Protein AF-A0AA41MVR1-F1 (afdb_monomer)

Foldseek 3Di:
DVVLLVVLVPDDADPPGDDLVVVVVVLVVVLVVVLVVCLVVDDDDPVVSVVVSVVSSVVSVVSCVVSSVVVVVVVVVVVCPDPPDPDD

pLDDT: mean 87.32, std 12.31, range [48.69, 96.38]

Nearest PDB structures (foldseek):
  3ia3-assembly1_A  TM=9.833E-01  e=4.469E-08  Homo sapiens
  1z8u-assembly2_C  TM=9.633E-01  e=9.102E-08  Homo sapiens
  1w09-assembly1_A  TM=8.455E-01  e=7.998E-08  Homo sapiens
  1w0b-assembly1_A  TM=7.574E-01  e=7.027E-08  Homo sapiens
  1xzy-assembly1_A  TM=8.942E-01  e=2.029E-06  Homo sapiens

Structure (mmCIF, N/CA/C/O backbone):
data_AF-A0AA41MVR1-F1
#
_entry.id   AF-A0AA41MVR1-F1
#
loop_
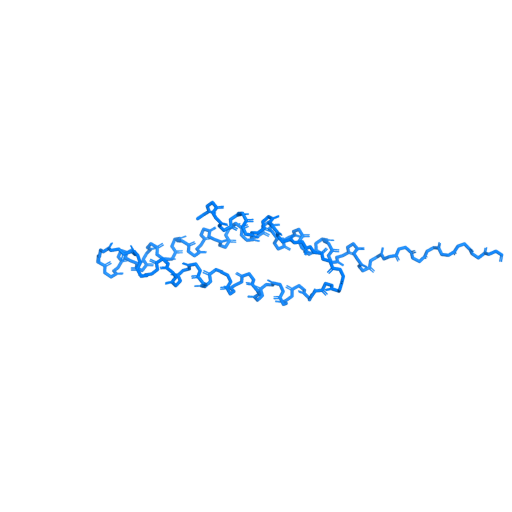_atom_site.group_PDB
_atom_site.id
_atom_site.type_symbol
_atom_site.label_atom_id
_atom_site.label_alt_id
_atom_site.label_comp_id
_atom_site.label_asym_id
_atom_site.label_entity_id
_atom_site.label_seq_id
_atom_site.pdbx_PDB_ins_code
_atom_site.Cartn_x
_atom_site.Cartn_y
_atom_site.Cartn_z
_atom_site.occupancy
_atom_site.B_iso_or_equiv
_atom_site.auth_seq_id
_atom_site.auth_comp_id
_atom_site.auth_asym_id
_atom_site.auth_atom_id
_atom_site.pdbx_PDB_model_num
ATOM 1 N N . MET A 1 1 ? -2.673 -7.473 5.879 1.00 79.75 1 MET A N 1
ATOM 2 C CA . MET A 1 1 ? -1.215 -7.760 5.823 1.00 79.75 1 MET A CA 1
ATOM 3 C C . MET A 1 1 ? -0.822 -8.838 4.813 1.00 79.75 1 MET A C 1
ATOM 5 O O . MET A 1 1 ? -0.117 -8.517 3.864 1.00 79.75 1 MET A O 1
ATOM 9 N N . LYS A 1 2 ? -1.274 -10.096 4.955 1.00 87.69 2 LYS A N 1
ATOM 10 C CA . LYS A 1 2 ? -0.896 -11.191 4.032 1.00 87.69 2 LYS A CA 1
ATOM 11 C C . LYS A 1 2 ? -1.274 -10.912 2.571 1.00 87.69 2 LYS A C 1
ATOM 13 O O . LYS A 1 2 ? -0.451 -11.106 1.687 1.00 87.69 2 LYS A O 1
ATOM 18 N N . GLU A 1 3 ? -2.487 -10.421 2.335 1.00 89.44 3 GLU A N 1
ATOM 19 C CA . GLU A 1 3 ? -2.999 -10.110 0.991 1.00 89.44 3 GLU A CA 1
ATOM 20 C C . GLU A 1 3 ? -2.227 -8.972 0.323 1.00 89.44 3 GLU A C 1
ATOM 22 O O . GLU A 1 3 ? -1.858 -9.092 -0.838 1.00 89.44 3 GLU A O 1
ATOM 27 N N . PHE A 1 4 ? -1.894 -7.917 1.075 1.00 90.62 4 PHE A N 1
ATOM 28 C CA . PHE A 1 4 ? -1.075 -6.816 0.567 1.00 90.62 4 PHE A CA 1
ATOM 29 C C . PHE A 1 4 ? 0.316 -7.305 0.148 1.00 90.62 4 PHE A C 1
ATOM 31 O O . PHE A 1 4 ? 0.796 -6.977 -0.929 1.00 90.62 4 PHE A O 1
ATOM 38 N N . ASN A 1 5 ? 0.943 -8.178 0.942 1.00 89.06 5 ASN A N 1
ATOM 39 C CA . ASN A 1 5 ? 2.216 -8.782 0.555 1.00 89.06 5 ASN A CA 1
ATOM 40 C C . ASN A 1 5 ? 2.089 -9.664 -0.705 1.00 89.06 5 ASN A C 1
ATOM 42 O O . ASN A 1 5 ? 2.996 -9.700 -1.531 1.00 89.06 5 ASN A O 1
ATOM 46 N N . VAL A 1 6 ? 0.970 -10.374 -0.883 1.00 92.19 6 VAL A N 1
ATOM 47 C CA . VAL A 1 6 ? 0.699 -11.127 -2.121 1.00 92.19 6 VAL A CA 1
ATOM 48 C C . VAL A 1 6 ? 0.555 -10.175 -3.313 1.00 92.19 6 VAL A C 1
ATOM 50 O O . VAL A 1 6 ? 1.201 -10.414 -4.330 1.00 92.19 6 VAL A O 1
ATOM 53 N N . LEU A 1 7 ? -0.194 -9.075 -3.168 1.00 91.62 7 LEU A N 1
ATOM 54 C CA . LEU A 1 7 ? -0.349 -8.040 -4.198 1.00 91.62 7 LEU A CA 1
ATOM 55 C C . LEU A 1 7 ? 1.007 -7.477 -4.646 1.00 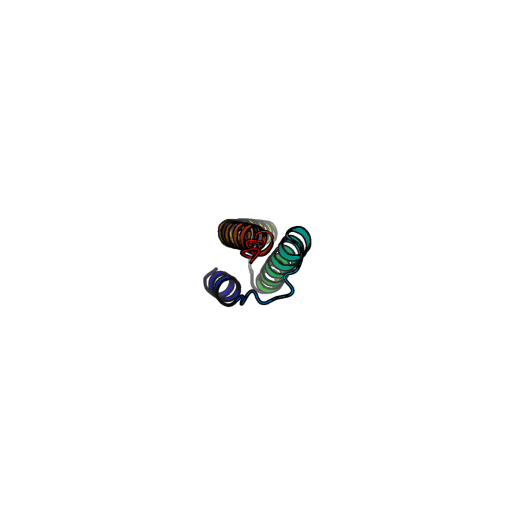91.62 7 LEU A C 1
ATOM 57 O O . LEU A 1 7 ? 1.262 -7.384 -5.846 1.00 91.62 7 LEU A O 1
ATOM 61 N N . LEU A 1 8 ? 1.888 -7.146 -3.696 1.00 91.69 8 LEU A N 1
ATOM 62 C CA . LEU A 1 8 ? 3.237 -6.651 -3.993 1.00 91.69 8 LEU A CA 1
ATOM 63 C C . LEU A 1 8 ? 4.084 -7.701 -4.732 1.00 91.69 8 LEU A C 1
ATOM 65 O O . LEU A 1 8 ? 4.793 -7.373 -5.680 1.00 91.69 8 LEU A O 1
ATOM 69 N N . ASN A 1 9 ? 4.006 -8.973 -4.333 1.00 89.31 9 ASN A N 1
ATOM 70 C CA . ASN A 1 9 ? 4.802 -10.044 -4.944 1.00 89.31 9 ASN A CA 1
ATOM 71 C C . ASN A 1 9 ? 4.299 -10.483 -6.327 1.00 89.31 9 ASN A C 1
ATOM 73 O O . ASN A 1 9 ? 5.063 -11.075 -7.086 1.00 89.31 9 ASN A O 1
ATOM 77 N N . GLN A 1 10 ? 3.039 -10.202 -6.659 1.00 90.88 10 GLN A N 1
ATOM 78 C CA . GLN A 1 10 ? 2.456 -10.497 -7.969 1.00 90.88 10 GLN A CA 1
ATOM 79 C C . GLN A 1 10 ? 2.817 -9.466 -9.042 1.00 90.88 10 GLN A C 1
ATOM 81 O O . GLN A 1 10 ? 2.548 -9.711 -10.216 1.00 90.88 10 GLN A O 1
ATOM 86 N N . GLN A 1 11 ? 3.412 -8.327 -8.672 1.00 88.88 11 GLN A N 1
ATOM 87 C CA . GLN A 1 11 ? 3.772 -7.302 -9.647 1.00 88.88 11 GLN A CA 1
ATOM 88 C C . GLN A 1 11 ? 4.845 -7.826 -10.601 1.00 88.88 11 GLN A C 1
ATOM 90 O O . GLN A 1 11 ? 5.975 -8.128 -10.206 1.00 88.88 11 GLN A O 1
ATOM 95 N N . VAL A 1 12 ? 4.470 -7.922 -11.875 1.00 84.25 12 VAL A N 1
ATOM 96 C CA . VAL A 1 12 ? 5.373 -8.281 -12.965 1.00 84.25 12 VAL A CA 1
ATOM 97 C C . VAL A 1 12 ? 5.819 -6.994 -13.643 1.00 84.25 12 VAL A C 1
ATOM 99 O O . VAL A 1 12 ? 5.017 -6.278 -14.237 1.00 84.25 12 VAL A O 1
ATOM 102 N N . PHE A 1 13 ? 7.109 -6.697 -13.542 1.00 83.12 13 PHE A N 1
ATOM 103 C CA . PHE A 1 13 ? 7.704 -5.503 -14.129 1.00 83.12 13 PHE A CA 1
ATOM 104 C C . PHE A 1 13 ? 8.186 -5.812 -15.547 1.00 83.12 13 PHE A C 1
ATOM 106 O O . PHE A 1 13 ? 9.233 -6.434 -15.722 1.00 83.12 13 PHE A O 1
ATOM 113 N N . ASN A 1 14 ? 7.411 -5.383 -16.543 1.00 76.62 14 ASN A N 1
ATOM 114 C CA . ASN A 1 14 ? 7.743 -5.509 -17.961 1.00 76.62 14 ASN A CA 1
ATOM 115 C C . ASN A 1 14 ? 8.000 -4.131 -18.578 1.00 76.62 14 ASN A C 1
ATOM 117 O O . ASN A 1 14 ? 7.495 -3.125 -18.085 1.00 76.62 14 ASN A O 1
ATOM 121 N N . ASP A 1 15 ? 8.772 -4.099 -19.661 1.00 71.94 15 ASP A N 1
ATOM 122 C CA . ASP A 1 15 ? 9.016 -2.872 -20.417 1.00 71.94 15 ASP A CA 1
ATOM 123 C C . ASP A 1 15 ? 7.743 -2.435 -21.182 1.00 71.94 15 ASP A C 1
ATOM 125 O O . ASP A 1 15 ? 7.075 -3.297 -21.766 1.00 71.94 15 ASP A O 1
ATOM 129 N N . PRO A 1 16 ? 7.384 -1.135 -21.192 1.00 76.69 16 PRO A N 1
ATOM 130 C CA . PRO A 1 16 ? 8.074 -0.020 -20.544 1.00 76.69 16 PRO A CA 1
ATOM 131 C C . PRO A 1 16 ? 7.758 0.088 -19.046 1.00 76.69 16 PRO A C 1
ATOM 133 O O . PRO A 1 16 ? 6.604 0.061 -18.619 1.00 76.69 16 PRO A O 1
ATOM 136 N N . LEU A 1 17 ? 8.807 0.270 -18.244 1.00 87.25 17 LEU A N 1
ATOM 137 C CA . LEU A 1 17 ? 8.674 0.536 -16.814 1.00 87.25 17 LEU A CA 1
ATOM 138 C C . LEU A 1 17 ? 8.262 1.996 -16.580 1.00 87.25 17 LEU A C 1
ATOM 140 O O . LEU A 1 17 ? 8.812 2.905 -17.203 1.00 87.25 17 LEU A O 1
ATOM 144 N N . ILE A 1 18 ? 7.332 2.217 -15.648 1.00 91.12 18 ILE A N 1
ATOM 145 C CA . ILE A 1 18 ? 6.982 3.563 -15.169 1.00 91.12 18 ILE A CA 1
ATOM 146 C C . ILE A 1 18 ? 8.132 4.193 -14.361 1.00 91.12 18 ILE A C 1
ATOM 148 O O . ILE A 1 18 ? 9.148 3.551 -14.080 1.00 91.12 18 ILE A O 1
ATOM 152 N N . SER A 1 19 ? 8.023 5.476 -14.013 1.00 91.69 19 SER A N 1
ATOM 153 C CA . SER A 1 19 ? 9.054 6.116 -13.193 1.00 91.69 19 SER A CA 1
ATOM 154 C C . SER A 1 19 ? 9.011 5.622 -11.736 1.00 91.69 19 SER A C 1
ATOM 156 O O . SER A 1 19 ? 8.031 5.034 -11.278 1.00 91.69 19 SER A O 1
ATOM 158 N N . GLU A 1 20 ? 10.089 5.860 -10.978 1.00 91.69 20 GLU A N 1
ATOM 159 C CA . GLU A 1 20 ? 10.108 5.571 -9.533 1.00 91.69 20 GLU A CA 1
ATOM 160 C C . GLU A 1 20 ? 8.988 6.335 -8.804 1.00 91.69 20 GLU A C 1
ATOM 162 O O . GLU A 1 20 ? 8.324 5.767 -7.942 1.00 91.69 20 GLU A O 1
ATOM 167 N N . GLU A 1 21 ? 8.750 7.592 -9.185 1.00 93.31 21 GLU A N 1
ATOM 168 C CA . GLU A 1 21 ? 7.716 8.458 -8.608 1.00 93.31 21 GLU A CA 1
ATOM 169 C C . GLU A 1 21 ? 6.299 7.943 -8.893 1.00 93.31 21 GLU A C 1
ATOM 171 O O . GLU A 1 21 ? 5.461 7.880 -7.987 1.00 93.31 21 GLU A O 1
ATOM 176 N N . ASP A 1 22 ? 6.051 7.482 -10.120 1.00 94.06 22 ASP A N 1
ATOM 177 C CA . ASP A 1 22 ? 4.761 6.893 -10.485 1.00 94.06 22 ASP A CA 1
ATOM 178 C C . ASP A 1 22 ? 4.507 5.607 -9.690 1.00 94.06 22 ASP A C 1
ATOM 180 O O . ASP A 1 22 ? 3.406 5.391 -9.187 1.00 94.06 22 ASP A O 1
ATOM 184 N N . MET A 1 23 ? 5.530 4.766 -9.501 1.00 94.12 23 MET A N 1
ATOM 185 C CA . MET A 1 23 ? 5.392 3.550 -8.695 1.00 94.12 23 MET A CA 1
ATOM 186 C C . MET A 1 23 ? 5.124 3.85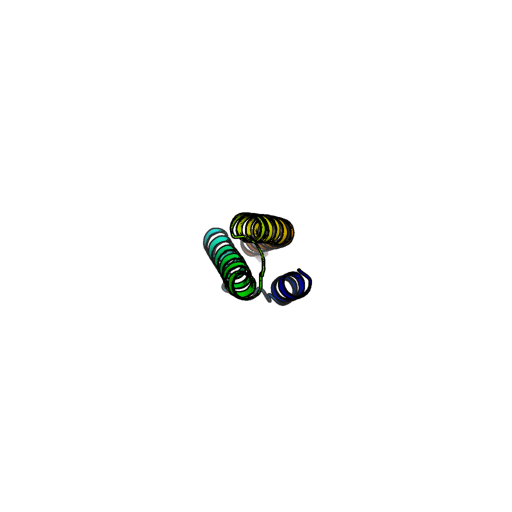8 -7.218 1.00 94.12 23 MET A C 1
ATOM 188 O O . MET A 1 23 ? 4.324 3.173 -6.581 1.00 94.12 23 MET A O 1
ATOM 192 N N . VAL A 1 24 ? 5.756 4.896 -6.663 1.00 94.44 24 VAL A N 1
ATOM 193 C CA . VAL A 1 24 ? 5.445 5.370 -5.305 1.00 94.44 24 VAL A CA 1
ATOM 194 C C . VAL A 1 24 ? 3.979 5.797 -5.212 1.00 94.44 24 VAL A C 1
ATOM 196 O O . VAL A 1 24 ? 3.305 5.441 -4.246 1.00 94.44 24 VAL A O 1
ATOM 199 N N . THR A 1 25 ? 3.469 6.496 -6.227 1.00 96.06 25 THR A N 1
ATOM 200 C CA . THR A 1 25 ? 2.057 6.900 -6.299 1.00 96.06 25 THR A CA 1
ATOM 201 C C . THR A 1 25 ? 1.130 5.685 -6.324 1.00 96.06 25 THR A C 1
ATOM 203 O O . THR A 1 25 ? 0.231 5.593 -5.491 1.00 96.06 25 THR A O 1
ATOM 206 N N . VAL A 1 26 ? 1.409 4.695 -7.176 1.00 94.12 26 VAL A N 1
ATOM 207 C CA . VAL A 1 26 ? 0.629 3.446 -7.260 1.00 94.12 26 VAL A CA 1
ATOM 208 C C . VAL A 1 26 ? 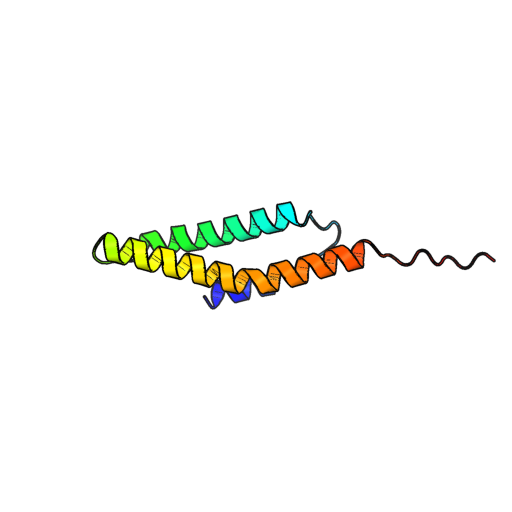0.587 2.709 -5.917 1.00 94.12 26 VAL A C 1
ATOM 210 O O . VAL A 1 26 ? -0.471 2.265 -5.472 1.00 94.12 26 VAL A O 1
ATOM 213 N N . VAL A 1 27 ? 1.730 2.592 -5.238 1.00 95.12 27 VAL A N 1
ATOM 214 C CA . VAL A 1 27 ? 1.801 1.930 -3.929 1.00 95.12 27 VAL A CA 1
ATOM 215 C C . VAL A 1 27 ? 1.015 2.705 -2.871 1.00 95.12 27 VAL A C 1
ATOM 217 O O . VAL A 1 27 ? 0.298 2.086 -2.083 1.00 95.12 27 VAL A O 1
ATOM 220 N N . ASN A 1 28 ? 1.097 4.038 -2.865 1.00 95.12 28 ASN A N 1
ATOM 221 C CA . ASN A 1 28 ? 0.303 4.876 -1.963 1.00 95.12 28 ASN A CA 1
ATOM 222 C C . ASN A 1 28 ? -1.203 4.702 -2.210 1.00 95.12 28 ASN A C 1
ATOM 224 O O . ASN A 1 28 ? -1.969 4.592 -1.251 1.00 95.12 28 ASN A O 1
ATOM 228 N N . ASP A 1 29 ? -1.626 4.604 -3.470 1.00 95.81 29 ASP A N 1
ATOM 229 C CA . ASP A 1 29 ? -3.022 4.348 -3.828 1.00 95.81 29 ASP A CA 1
ATOM 230 C C . ASP A 1 29 ? -3.497 2.977 -3.332 1.00 95.81 29 ASP A C 1
ATOM 232 O O . ASP A 1 29 ? -4.598 2.865 -2.787 1.00 95.81 29 ASP A O 1
ATOM 236 N N . TRP A 1 30 ? -2.661 1.937 -3.421 1.00 95.38 30 TRP A N 1
ATOM 237 C CA . TRP A 1 30 ? -2.980 0.633 -2.834 1.00 95.38 30 TRP A CA 1
ATOM 238 C C . TRP A 1 30 ? -3.081 0.687 -1.310 1.00 95.38 30 TRP A C 1
ATOM 240 O O . TRP A 1 30 ? -4.010 0.112 -0.745 1.00 95.38 30 TRP A O 1
ATOM 250 N N . VAL A 1 31 ? -2.178 1.394 -0.626 1.00 95.25 31 VAL A N 1
ATOM 251 C CA . VAL A 1 31 ? -2.273 1.583 0.831 1.00 95.25 31 VAL A CA 1
ATOM 252 C C . VAL A 1 31 ? -3.594 2.264 1.191 1.00 95.25 31 VAL A C 1
ATOM 254 O O . VAL A 1 31 ? -4.316 1.777 2.063 1.00 95.25 31 VAL A O 1
ATOM 257 N N . ASN A 1 32 ? -3.954 3.335 0.482 1.00 95.56 32 ASN A N 1
ATOM 258 C CA . ASN A 1 32 ? -5.213 4.049 0.691 1.00 95.56 32 ASN A CA 1
ATOM 259 C C . ASN A 1 32 ? -6.432 3.155 0.438 1.00 95.56 32 ASN A C 1
ATOM 261 O O . ASN A 1 32 ? -7.385 3.193 1.216 1.00 95.56 32 ASN A O 1
ATOM 265 N N . LEU A 1 33 ? -6.402 2.319 -0.604 1.00 94.31 33 LEU A N 1
ATOM 266 C CA . LEU A 1 33 ? -7.466 1.358 -0.892 1.00 94.31 33 LEU A CA 1
ATOM 267 C C . LEU A 1 33 ? -7.681 0.395 0.282 1.00 94.31 33 LEU A C 1
ATOM 269 O O . LEU A 1 33 ? -8.814 0.214 0.728 1.00 94.31 33 LEU A O 1
ATOM 273 N N . TYR A 1 34 ? -6.599 -0.176 0.819 1.00 93.44 34 TYR A N 1
ATOM 274 C CA . TYR A 1 34 ? -6.666 -1.083 1.966 1.00 93.44 34 TYR A CA 1
ATOM 275 C C . TYR A 1 34 ? -7.167 -0.368 3.226 1.00 93.44 34 TYR A C 1
ATOM 277 O O . TYR A 1 34 ? -8.065 -0.873 3.898 1.00 93.44 34 TYR A O 1
ATOM 285 N N . VAL A 1 35 ? -6.646 0.821 3.536 1.00 93.69 35 VAL A N 1
ATOM 286 C CA . VAL A 1 35 ? -7.089 1.605 4.703 1.00 93.69 35 VAL A CA 1
ATOM 287 C C . VAL A 1 35 ? -8.575 1.956 4.595 1.00 93.69 35 VAL A C 1
ATOM 289 O O . VAL A 1 35 ? -9.315 1.788 5.563 1.00 93.69 35 VAL A O 1
ATOM 292 N N . ASN A 1 36 ? -9.040 2.385 3.420 1.00 93.50 36 ASN A N 1
ATOM 293 C CA . ASN A 1 36 ? -10.447 2.715 3.192 1.00 93.50 36 ASN A CA 1
ATOM 294 C C . ASN A 1 36 ? -11.358 1.488 3.289 1.00 93.50 36 ASN A C 1
ATOM 296 O O . ASN A 1 36 ? -12.450 1.587 3.848 1.00 93.50 36 ASN A O 1
ATOM 300 N N . TYR A 1 37 ? -10.908 0.334 2.791 1.00 92.06 37 TYR A N 1
ATOM 301 C CA . TYR A 1 37 ? -11.631 -0.926 2.941 1.00 92.06 37 TYR A CA 1
ATOM 302 C C . TYR A 1 37 ? -11.785 -1.299 4.419 1.00 92.06 37 TYR A C 1
ATOM 304 O O . TYR A 1 37 ? -12.899 -1.520 4.896 1.00 92.06 37 TYR A O 1
ATOM 312 N N . TYR A 1 38 ? -10.686 -1.305 5.179 1.00 90.25 38 TYR A N 1
ATOM 313 C CA . TYR A 1 38 ? -10.728 -1.679 6.592 1.00 90.25 38 TYR A CA 1
ATOM 314 C C . TYR A 1 38 ? -11.450 -0.656 7.461 1.00 90.25 38 TYR A C 1
ATOM 316 O O . TYR A 1 38 ? -12.100 -1.065 8.414 1.00 90.25 38 TYR A O 1
ATOM 324 N N . ARG A 1 39 ? -11.447 0.637 7.111 1.00 90.81 39 ARG A N 1
ATOM 325 C CA . ARG A 1 39 ? -12.230 1.666 7.819 1.00 90.81 39 ARG A CA 1
ATOM 326 C C . ARG A 1 39 ? -13.701 1.284 7.973 1.00 90.81 39 ARG A C 1
ATOM 328 O O . ARG A 1 39 ? -14.285 1.578 9.005 1.00 90.81 39 ARG A O 1
ATOM 335 N N . GLN A 1 40 ? -14.290 0.616 6.983 1.00 88.94 40 GLN A N 1
ATOM 3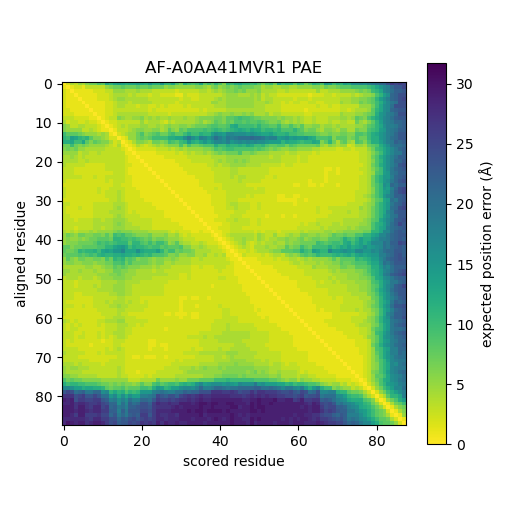36 C CA . GLN A 1 40 ? -15.687 0.167 7.046 1.00 88.94 40 GLN A CA 1
ATOM 337 C C . GLN A 1 40 ? -15.892 -1.085 7.917 1.00 88.94 40 GLN A C 1
ATOM 339 O O . GLN A 1 40 ? -17.025 -1.423 8.244 1.00 88.94 40 GLN A O 1
ATOM 344 N N . HIS A 1 41 ? -14.809 -1.776 8.276 1.00 87.94 41 HIS A N 1
ATOM 345 C CA . HIS A 1 41 ? -14.813 -3.050 8.995 1.00 87.94 41 HIS A CA 1
ATOM 346 C C . HIS A 1 41 ? -14.311 -2.938 10.443 1.00 87.94 41 HIS A C 1
ATOM 348 O O . HIS A 1 41 ? -14.481 -3.887 11.207 1.00 87.94 41 HIS A O 1
ATOM 354 N N . VAL A 1 42 ? -13.690 -1.819 10.838 1.00 87.62 42 VAL A N 1
ATOM 355 C CA . VAL A 1 42 ? -13.295 -1.597 12.235 1.00 87.62 42 VAL A CA 1
ATOM 356 C C . VAL A 1 42 ? -14.509 -1.134 13.038 1.00 87.62 42 VAL A C 1
ATOM 358 O O . VAL A 1 42 ? -15.199 -0.188 12.672 1.00 87.62 42 VAL A O 1
ATOM 361 N N . THR A 1 43 ? -14.758 -1.807 14.155 1.00 86.88 43 THR A N 1
ATOM 362 C CA . THR A 1 43 ? -15.813 -1.480 15.120 1.00 86.88 43 THR A CA 1
ATOM 363 C C . THR A 1 43 ? -15.189 -1.023 16.432 1.00 86.88 43 THR A C 1
ATOM 365 O O . THR A 1 43 ? -14.119 -1.511 16.784 1.00 86.88 43 THR A O 1
ATOM 368 N N . GLY A 1 44 ? -15.865 -0.160 17.187 1.00 89.69 44 GLY A N 1
ATOM 369 C CA . GLY A 1 44 ? -15.376 0.335 18.479 1.00 89.69 44 GLY A CA 1
ATOM 370 C C . GLY A 1 44 ? -15.540 1.843 18.597 1.00 89.69 44 GLY A C 1
ATOM 371 O O . GLY A 1 44 ? -16.235 2.458 17.782 1.00 89.69 44 GLY A O 1
ATOM 372 N N . GLU A 1 45 ? -14.903 2.447 19.595 1.00 92.75 45 GLU A N 1
ATOM 373 C CA . GLU A 1 45 ? -14.906 3.905 19.734 1.00 92.75 45 GLU A CA 1
ATOM 374 C C . GLU A 1 45 ? -14.110 4.573 18.607 1.00 92.75 45 GLU A C 1
ATOM 376 O O . GLU A 1 45 ? -13.159 4.001 18.075 1.00 92.75 45 GLU A O 1
ATOM 381 N N . GLN A 1 46 ? -14.463 5.814 18.256 1.00 89.62 46 GLN A N 1
ATOM 382 C CA . GLN A 1 46 ? -13.798 6.555 17.175 1.00 89.62 46 GLN A CA 1
ATOM 383 C C . GLN A 1 46 ? -12.273 6.610 17.366 1.00 89.62 46 GLN A C 1
ATOM 385 O O . GLN A 1 46 ? -11.520 6.411 16.419 1.00 89.62 46 GLN A O 1
ATOM 390 N N . GLN A 1 47 ? -11.817 6.810 18.604 1.00 93.25 47 GLN A N 1
ATOM 391 C CA . GLN A 1 47 ? -10.394 6.859 18.930 1.00 93.25 47 GLN A CA 1
ATOM 392 C C . GLN A 1 47 ? -9.686 5.518 18.682 1.00 93.25 47 GLN A C 1
ATOM 394 O O . GLN A 1 47 ? -8.551 5.494 18.203 1.00 93.25 47 GLN A O 1
ATOM 399 N N . GLU A 1 48 ? -10.343 4.402 18.999 1.00 91.88 48 GLU A N 1
ATOM 400 C CA . GLU A 1 48 ? -9.806 3.062 18.756 1.00 91.88 48 GLU A CA 1
ATOM 401 C C . GLU A 1 48 ? -9.769 2.752 17.259 1.00 91.88 48 GLU A C 1
ATOM 403 O O . GLU A 1 48 ? -8.778 2.209 16.769 1.00 91.88 48 GLU A O 1
ATOM 408 N N . GLN A 1 49 ? -10.804 3.165 16.521 1.00 91.81 49 GLN A N 1
ATOM 409 C CA . GLN A 1 49 ? -10.847 3.039 15.067 1.00 91.81 49 GLN A CA 1
ATOM 410 C C . GLN A 1 49 ? -9.710 3.822 14.405 1.00 91.81 49 GLN A C 1
ATOM 412 O O . GLN A 1 49 ? -8.966 3.265 13.598 1.00 91.81 49 GLN A O 1
ATOM 417 N N . ASP A 1 50 ? -9.535 5.092 14.775 1.00 93.50 50 ASP A N 1
ATOM 418 C CA . ASP A 1 50 ? -8.493 5.951 14.210 1.00 93.50 50 ASP A CA 1
ATOM 419 C C . ASP A 1 50 ? -7.097 5.382 14.491 1.00 93.50 50 ASP A C 1
ATOM 421 O O . ASP A 1 50 ? -6.252 5.331 13.594 1.00 93.50 50 ASP A O 1
ATOM 425 N N . ARG A 1 51 ? -6.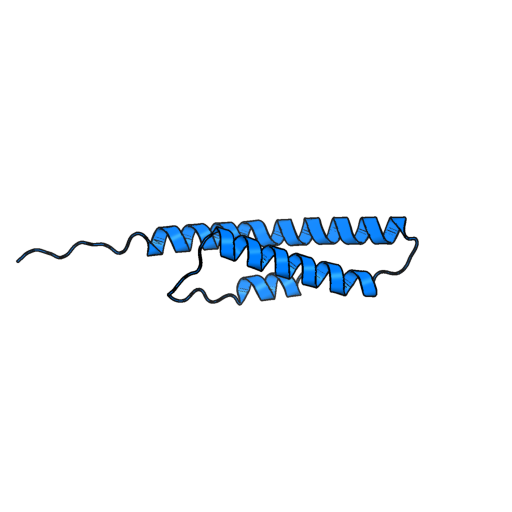871 4.877 15.710 1.00 94.81 51 ARG A N 1
ATOM 426 C CA . ARG A 1 51 ? -5.612 4.225 16.081 1.00 94.81 51 ARG A CA 1
ATOM 427 C C . ARG A 1 51 ? -5.367 2.953 15.269 1.00 94.81 51 ARG A C 1
ATOM 429 O O . ARG A 1 51 ? -4.279 2.795 14.721 1.00 94.81 51 ARG A O 1
ATOM 436 N N . ALA A 1 52 ? -6.364 2.078 15.151 1.00 93.88 52 ALA A N 1
ATOM 437 C CA . ALA A 1 52 ? -6.239 0.838 14.389 1.00 93.88 52 ALA A CA 1
ATOM 438 C C . ALA A 1 52 ? -5.934 1.107 12.905 1.00 93.88 52 ALA A C 1
ATOM 440 O O . ALA A 1 52 ? -5.106 0.424 12.302 1.00 93.88 52 ALA A O 1
ATOM 441 N N . LEU A 1 53 ? -6.556 2.133 12.314 1.00 94.88 53 LEU A N 1
ATOM 442 C CA . LEU A 1 53 ? -6.295 2.524 10.928 1.00 94.88 53 LEU A CA 1
ATOM 443 C C . LEU A 1 53 ? -4.904 3.137 10.740 1.00 94.88 53 LEU A C 1
ATOM 445 O O . LEU A 1 53 ? -4.264 2.874 9.721 1.00 94.88 53 LEU A O 1
ATOM 449 N N . GLN A 1 54 ? -4.417 3.916 11.708 1.00 95.69 54 GLN A N 1
ATOM 450 C CA . GLN A 1 54 ? -3.047 4.432 11.687 1.00 95.69 54 GLN A CA 1
ATOM 451 C C . GLN A 1 54 ? -2.017 3.305 11.786 1.00 95.69 54 GLN A C 1
ATOM 453 O O . GLN A 1 54 ? -1.062 3.285 11.007 1.00 95.69 54 GLN A O 1
ATOM 458 N N . GLU A 1 55 ? -2.219 2.356 12.702 1.00 95.50 55 GLU A N 1
ATOM 459 C CA . GLU A 1 55 ? -1.348 1.188 12.858 1.00 95.50 55 GLU A CA 1
ATOM 460 C C . GLU A 1 55 ? -1.333 0.356 11.566 1.00 95.50 55 GLU A C 1
ATOM 462 O O . GLU A 1 55 ? -0.258 0.064 11.041 1.00 95.50 55 GLU A O 1
ATOM 467 N N . LEU A 1 56 ? -2.503 0.099 10.966 1.00 94.75 56 LEU A N 1
ATOM 468 C CA . LEU A 1 56 ? -2.613 -0.574 9.670 1.00 94.75 56 LEU A CA 1
ATOM 469 C C . LEU A 1 56 ? -1.845 0.169 8.566 1.00 94.75 56 LEU A C 1
ATOM 471 O O . LEU A 1 56 ? -1.093 -0.448 7.812 1.00 94.75 56 LEU A O 1
ATOM 475 N N . GLN A 1 57 ? -2.015 1.487 8.451 1.00 96.19 57 GLN A N 1
ATOM 476 C CA . GLN A 1 57 ? -1.322 2.276 7.433 1.00 96.19 57 GLN A CA 1
ATOM 477 C C . GLN A 1 57 ? 0.204 2.199 7.604 1.00 96.19 57 GLN A C 1
ATOM 479 O O . GLN A 1 57 ? 0.933 2.035 6.623 1.00 96.19 57 GLN A O 1
ATOM 484 N N . GLN A 1 58 ? 0.702 2.296 8.840 1.00 96.38 58 GLN A N 1
ATOM 485 C CA . GLN A 1 58 ? 2.132 2.172 9.141 1.00 96.38 58 GLN A CA 1
ATOM 486 C C . GLN A 1 58 ? 2.672 0.795 8.756 1.00 96.38 58 GLN A C 1
ATOM 488 O O . GLN A 1 58 ? 3.720 0.688 8.116 1.00 96.38 58 GLN A O 1
ATOM 493 N N . GLU A 1 59 ? 1.933 -0.248 9.103 1.00 95.56 59 GLU A N 1
ATOM 494 C CA . GLU A 1 59 ? 2.247 -1.632 8.789 1.00 95.56 59 GLU A CA 1
ATOM 495 C C . GLU A 1 59 ? 2.339 -1.887 7.273 1.00 95.56 59 GLU A C 1
ATOM 497 O O . GLU A 1 59 ? 3.325 -2.455 6.789 1.00 95.56 59 GLU A O 1
ATOM 502 N N . LEU A 1 60 ? 1.367 -1.399 6.498 1.00 95.69 60 LEU A N 1
ATOM 503 C CA . LEU A 1 60 ? 1.384 -1.495 5.035 1.00 95.69 60 LEU A CA 1
ATOM 504 C C . LEU A 1 60 ? 2.574 -0.732 4.432 1.00 95.69 60 LEU A C 1
ATOM 506 O O . LEU A 1 60 ? 3.257 -1.249 3.545 1.00 95.69 60 LEU A O 1
ATOM 510 N N . ASN A 1 61 ? 2.889 0.452 4.961 1.00 95.19 61 ASN A N 1
ATOM 511 C CA . ASN A 1 61 ? 4.057 1.227 4.538 1.00 95.19 61 ASN A CA 1
ATOM 512 C C . ASN A 1 61 ? 5.380 0.498 4.823 1.00 95.19 61 ASN A C 1
ATOM 514 O O . ASN A 1 61 ? 6.312 0.570 4.021 1.00 95.19 61 ASN A O 1
ATOM 518 N N . ILE A 1 62 ? 5.485 -0.228 5.940 1.00 95.75 62 ILE A N 1
ATOM 519 C CA . ILE A 1 62 ? 6.664 -1.053 6.248 1.00 95.75 62 ILE A CA 1
ATOM 520 C C . ILE A 1 62 ? 6.817 -2.177 5.218 1.00 95.75 62 ILE A C 1
ATOM 522 O O . ILE A 1 62 ? 7.928 -2.397 4.734 1.00 95.75 62 ILE A O 1
ATOM 526 N N . LEU A 1 63 ? 5.721 -2.840 4.836 1.00 94.31 63 LEU A N 1
ATOM 527 C CA . LEU A 1 63 ? 5.736 -3.882 3.802 1.00 94.31 63 LEU A CA 1
ATOM 528 C C . LEU A 1 63 ? 6.074 -3.336 2.406 1.00 94.31 63 LEU A C 1
ATOM 530 O O . LEU A 1 63 ? 6.735 -4.016 1.623 1.00 94.31 63 LEU A O 1
ATOM 534 N N . ALA A 1 64 ? 5.658 -2.108 2.100 1.00 94.81 64 ALA A N 1
ATOM 535 C CA . ALA A 1 64 ? 5.912 -1.458 0.817 1.00 94.81 64 ALA A CA 1
ATOM 536 C C . ALA A 1 64 ? 7.382 -1.048 0.604 1.00 94.81 64 ALA A C 1
ATOM 538 O O . ALA A 1 64 ? 7.876 -1.073 -0.525 1.00 94.81 64 ALA A O 1
ATOM 539 N N . LYS A 1 65 ? 8.115 -0.693 1.669 1.00 94.94 65 LYS A N 1
ATOM 540 C CA . LYS A 1 65 ? 9.527 -0.263 1.589 1.00 94.94 65 LYS A CA 1
ATOM 541 C C . LYS A 1 65 ? 10.444 -1.229 0.820 1.00 94.94 65 LYS A C 1
ATOM 543 O O . LYS A 1 65 ? 11.112 -0.771 -0.109 1.00 94.94 65 LYS A O 1
ATOM 548 N N . PRO A 1 66 ? 10.516 -2.536 1.149 1.00 94.38 66 PRO A N 1
ATOM 549 C CA . PRO A 1 66 ? 11.372 -3.467 0.413 1.00 94.38 66 PRO A CA 1
ATOM 550 C C . PRO A 1 66 ? 10.934 -3.645 -1.046 1.00 94.38 66 PRO A C 1
ATOM 552 O O . PRO A 1 66 ? 11.780 -3.828 -1.920 1.00 94.38 66 PRO A O 1
ATOM 555 N N . PHE A 1 67 ? 9.632 -3.546 -1.330 1.00 94.12 67 PHE A N 1
ATOM 556 C CA . PHE A 1 67 ? 9.108 -3.597 -2.693 1.00 94.12 67 PHE A CA 1
ATOM 557 C C . PHE A 1 67 ? 9.598 -2.411 -3.538 1.00 94.12 67 PHE A C 1
ATOM 559 O O . PHE A 1 67 ? 10.157 -2.615 -4.617 1.00 94.12 67 PHE A O 1
ATOM 566 N N . LEU A 1 68 ? 9.474 -1.182 -3.025 1.00 95.00 68 LEU A N 1
ATOM 567 C CA . LEU A 1 68 ? 9.950 0.025 -3.710 1.00 95.00 68 LEU A CA 1
ATOM 568 C C . LEU A 1 68 ? 11.474 0.022 -3.890 1.00 95.00 68 LEU A C 1
ATOM 570 O O . LEU A 1 68 ? 11.971 0.413 -4.946 1.00 95.00 68 LEU A O 1
ATOM 574 N N . ALA A 1 69 ? 12.221 -0.481 -2.902 1.00 94.94 69 ALA A N 1
ATOM 575 C CA . ALA A 1 69 ? 13.668 -0.652 -3.018 1.00 94.94 69 ALA A CA 1
ATOM 576 C C . ALA A 1 69 ? 14.036 -1.604 -4.171 1.00 94.94 69 ALA A C 1
ATOM 578 O O . ALA A 1 69 ? 14.857 -1.256 -5.020 1.00 94.94 69 ALA A O 1
ATOM 579 N N . LYS A 1 70 ? 13.367 -2.763 -4.261 1.00 92.62 70 LYS A N 1
ATOM 580 C CA . LYS A 1 70 ? 13.549 -3.711 -5.370 1.00 92.62 70 LYS A CA 1
ATOM 581 C C . LYS A 1 70 ? 13.213 -3.072 -6.720 1.00 92.62 70 LYS A C 1
ATOM 583 O O . LYS A 1 70 ? 13.955 -3.257 -7.681 1.00 92.62 70 LYS A O 1
ATOM 588 N N . TYR A 1 71 ? 12.126 -2.306 -6.797 1.00 92.38 71 TYR A N 1
ATOM 589 C CA . TYR A 1 71 ? 11.733 -1.616 -8.026 1.00 92.38 71 TYR A CA 1
ATOM 590 C C . TYR A 1 71 ? 12.780 -0.592 -8.483 1.00 92.38 71 TYR A C 1
ATOM 592 O O . TYR A 1 71 ? 13.167 -0.569 -9.653 1.00 92.38 71 TYR A O 1
ATOM 600 N N . LYS A 1 72 ? 13.316 0.199 -7.546 1.00 92.75 72 LYS A N 1
ATOM 601 C CA . LYS A 1 72 ? 14.408 1.147 -7.804 1.00 92.75 72 LYS A CA 1
ATOM 602 C C . LYS A 1 72 ? 15.630 0.457 -8.414 1.00 92.75 72 LYS A C 1
ATOM 604 O O . LYS A 1 72 ? 16.246 0.994 -9.335 1.00 92.75 72 LYS A O 1
ATOM 609 N N . ASP A 1 73 ? 15.989 -0.722 -7.917 1.00 92.06 73 ASP A N 1
ATOM 610 C CA . ASP A 1 73 ? 17.134 -1.473 -8.433 1.00 92.06 73 ASP A CA 1
ATOM 611 C C . ASP A 1 73 ? 16.871 -2.066 -9.826 1.00 92.06 73 ASP A C 1
ATOM 613 O O . ASP A 1 73 ? 17.765 -2.037 -10.675 1.00 92.06 73 ASP A O 1
ATOM 617 N N . ILE A 1 74 ? 15.634 -2.487 -10.118 1.00 89.56 74 ILE A N 1
ATOM 618 C CA . ILE A 1 74 ? 15.218 -2.884 -11.476 1.00 89.56 74 ILE A CA 1
ATOM 619 C C . ILE A 1 74 ? 15.361 -1.706 -12.446 1.00 89.56 74 ILE A C 1
ATOM 621 O O . ILE A 1 74 ? 15.990 -1.854 -13.494 1.00 89.56 74 ILE A O 1
ATOM 625 N N . LEU A 1 75 ? 14.868 -0.517 -12.082 1.00 9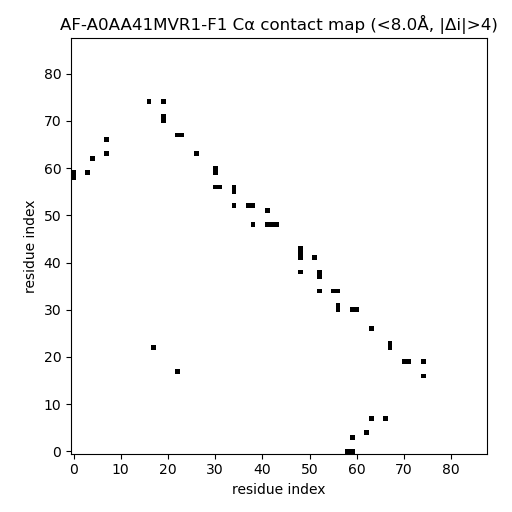0.12 75 LEU A N 1
ATOM 626 C CA . LEU A 1 75 ? 15.002 0.684 -12.914 1.00 90.12 75 LEU A CA 1
ATOM 627 C C . LEU A 1 75 ? 16.469 1.030 -13.207 1.00 90.12 75 LEU A C 1
ATOM 629 O O . LEU A 1 75 ? 16.804 1.390 -14.337 1.00 90.12 75 LEU A O 1
ATOM 633 N N . LYS A 1 76 ? 17.363 0.910 -12.215 1.00 88.12 76 LYS A N 1
ATOM 634 C CA . LYS A 1 76 ? 18.808 1.102 -12.430 1.00 88.12 76 LYS A CA 1
ATOM 635 C C . LYS A 1 76 ? 19.372 0.070 -13.402 1.00 88.12 76 LYS A C 1
ATOM 637 O O . LYS A 1 76 ? 20.143 0.453 -14.278 1.00 88.12 76 LYS A O 1
ATOM 642 N N . SER A 1 77 ? 18.988 -1.202 -13.271 1.00 86.19 77 SER A N 1
ATOM 643 C CA . SER A 1 77 ? 19.444 -2.275 -14.164 1.00 86.19 77 SER A CA 1
ATOM 644 C C . SER A 1 77 ? 18.972 -2.062 -15.606 1.00 86.19 77 SER A C 1
ATOM 646 O O . SER A 1 77 ? 19.763 -2.219 -16.531 1.00 86.19 77 SER A O 1
ATOM 648 N N . CYS A 1 78 ? 17.718 -1.649 -15.814 1.00 78.69 78 CYS A N 1
ATOM 649 C CA . CYS A 1 78 ? 17.171 -1.374 -17.147 1.00 78.69 78 CYS A CA 1
ATOM 650 C C . CYS A 1 78 ? 17.792 -0.135 -17.807 1.00 78.69 78 CYS A C 1
ATOM 652 O O . CYS A 1 78 ? 17.928 -0.102 -19.025 1.00 78.69 78 CYS A O 1
ATOM 654 N N . LYS A 1 79 ? 18.227 0.861 -17.021 1.00 69.25 79 LYS A N 1
ATOM 655 C CA . LYS A 1 79 ? 18.979 2.029 -17.519 1.00 69.25 79 LYS A CA 1
ATOM 656 C C . LYS A 1 79 ? 20.420 1.707 -17.942 1.00 69.25 79 LYS A C 1
ATOM 658 O O . LYS A 1 79 ? 21.043 2.544 -18.587 1.00 69.25 79 LYS A O 1
ATOM 663 N N . HIS A 1 80 ? 20.938 0.518 -17.619 1.00 58.91 80 HIS A N 1
ATOM 664 C CA . HIS A 1 80 ? 22.261 0.046 -18.042 1.00 58.91 80 HIS A CA 1
ATOM 665 C C . HIS A 1 80 ? 22.159 -1.126 -19.036 1.00 58.91 80 HIS A C 1
ATOM 667 O O . HIS A 1 80 ? 22.703 -2.203 -18.767 1.00 58.91 80 HIS A O 1
ATOM 673 N N . PRO A 1 81 ? 21.503 -0.975 -20.205 1.00 56.44 81 PRO A N 1
ATOM 674 C CA . PRO A 1 81 ? 21.699 -1.949 -21.260 1.00 56.44 81 PRO A CA 1
ATOM 675 C C . PRO A 1 81 ? 23.149 -1.784 -21.718 1.00 56.44 81 PRO A C 1
ATOM 677 O O . PRO A 1 81 ? 23.564 -0.703 -22.127 1.00 56.44 81 PRO A O 1
ATOM 680 N N . ASN A 1 82 ? 23.957 -2.830 -21.579 1.00 52.00 82 ASN A N 1
ATOM 681 C CA . ASN A 1 82 ? 25.324 -2.866 -22.082 1.00 52.00 82 ASN A CA 1
ATOM 682 C C . ASN A 1 82 ? 25.375 -2.400 -23.551 1.00 52.00 82 ASN A C 1
ATOM 684 O O . ASN A 1 82 ? 25.183 -3.198 -24.466 1.00 52.00 82 ASN A O 1
ATOM 688 N N . HIS A 1 83 ? 25.724 -1.134 -23.796 1.00 50.09 83 HIS A N 1
ATOM 689 C CA . HIS A 1 83 ? 26.296 -0.709 -25.068 1.00 50.09 83 HIS A CA 1
ATOM 690 C C . HIS A 1 83 ? 27.744 -1.198 -25.105 1.00 50.09 83 HIS A C 1
ATOM 692 O O . HIS A 1 83 ? 28.698 -0.451 -24.907 1.00 50.09 83 HIS A O 1
ATOM 698 N N . LYS A 1 84 ? 27.909 -2.495 -25.354 1.00 48.69 84 LYS A N 1
ATOM 699 C CA . LYS A 1 84 ? 29.160 -3.030 -25.879 1.00 48.69 84 LYS A CA 1
ATOM 700 C C . LYS A 1 84 ? 28.842 -3.723 -27.195 1.00 48.69 84 LYS A C 1
ATOM 702 O O . LYS A 1 84 ? 28.760 -4.941 -27.270 1.00 48.69 84 LYS A O 1
ATOM 707 N N . LEU A 1 85 ? 28.618 -2.909 -28.224 1.00 51.03 85 LEU A N 1
ATOM 708 C CA . LEU A 1 85 ? 28.789 -3.354 -29.602 1.00 51.03 85 LEU A CA 1
ATOM 709 C C . LEU A 1 85 ? 30.295 -3.583 -29.797 1.00 51.03 85 LEU A C 1
ATOM 711 O O . LEU A 1 85 ? 31.061 -2.634 -29.616 1.00 51.03 85 LEU A O 1
ATOM 715 N N . PRO A 1 86 ? 30.757 -4.806 -30.102 1.00 56.78 86 PRO A N 1
ATOM 716 C CA . PRO A 1 86 ? 32.110 -4.978 -30.593 1.00 56.78 86 PRO A CA 1
ATOM 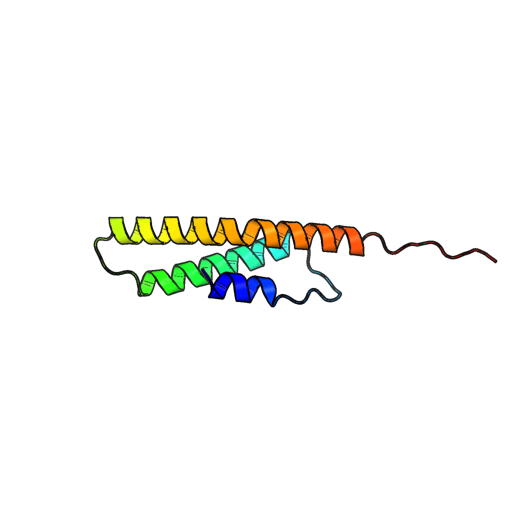717 C C . PRO A 1 86 ? 32.160 -4.357 -31.992 1.00 56.78 86 PRO A C 1
ATOM 719 O O . PRO A 1 86 ? 31.554 -4.875 -32.928 1.00 56.78 86 PRO A O 1
ATO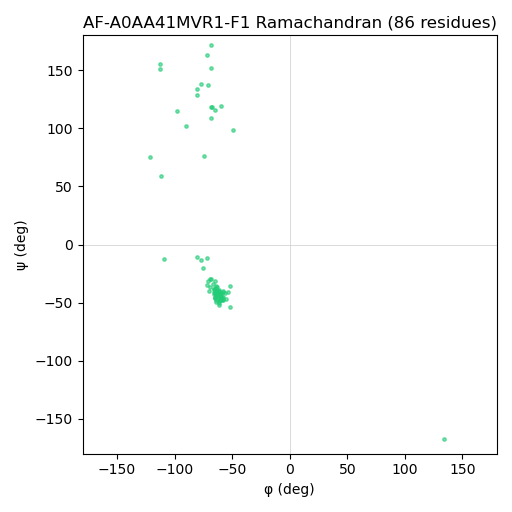M 722 N N . SER A 1 87 ? 32.843 -3.221 -32.124 1.00 54.94 87 SER A N 1
ATOM 723 C CA . SER A 1 87 ? 33.238 -2.714 -33.436 1.00 54.94 87 SER A CA 1
ATOM 724 C C . SER A 1 87 ? 34.118 -3.774 -34.101 1.00 54.94 87 SER A C 1
ATOM 726 O O . SER A 1 87 ? 35.137 -4.166 -33.528 1.00 54.94 87 SER A O 1
ATOM 728 N N . SER A 1 88 ? 33.660 -4.280 -35.248 1.00 60.69 88 SER A N 1
ATOM 729 C CA . SER A 1 88 ? 34.453 -5.108 -36.167 1.00 60.69 88 SER A CA 1
ATOM 730 C C . SER A 1 88 ? 35.417 -4.249 -36.974 1.00 60.69 88 SER A C 1
ATOM 732 O O . SER A 1 88 ? 35.082 -3.063 -37.199 1.00 60.69 88 SER A O 1
#

Mean predicted aligned error: 7.0 Å

Sequence (88 aa):
MKEFNVLLNQQVFNDPLISEEDMVTVVNDWVNLYVNYYRQHVTGEQQEQDRALQELQQELNILAKPFLAKYKDILKSCKHPNHKLPSS

Organism: Sciurus carolinensis (NCBI:txid30640)

Solvent-accessible surface area (backbone atoms only — not comparable to full-atom values): 5397 Å² total; per-residue (Å²): 110,73,64,59,54,50,57,64,70,66,63,77,92,54,89,84,71,76,54,72,67,56,50,52,50,54,52,51,51,51,48,51,51,53,48,58,56,46,60,78,69,58,79,75,55,72,70,56,39,54,49,52,49,50,52,50,51,52,52,50,52,60,64,44,49,64,53,54,54,52,50,52,51,50,52,55,54,68,73,55,69,82,86,70,78,81,82,127

InterPro domains:
  IPR015317 Alpha-haemoglobin stabilising protein [PF09236] (1-77)
  IPR015317 Alpha-haemoglobin stabilising protein [PTHR15914] (1-88)
  IPR036468 AHSP superfamily [SSF109751] (1-88)

Radius of gyration: 18.23 Å; Cα contacts (8 Å, |Δi|>4): 28; chains: 1; bounding box: 50×20×56 Å

Secondary structure (DSSP, 8-state):
-HHHHHHHHT----SSPPPHHHHHHHHHHHHHHHHHHHHTT--S-HHHHHHHHHHHHHHHHHHHHHHHHHHHHHHHHHT---------